Protein AF-A0A067GW33-F1 (afdb_monomer)

Solvent-accessible surface area (backbone atoms only — not comparable to full-atom values): 9256 Å² total; per-residue (Å²): 111,69,76,70,51,71,72,39,89,91,56,91,82,84,83,86,90,70,60,66,90,75,50,56,62,85,76,36,72,90,49,60,89,41,77,41,72,48,75,44,72,69,32,42,20,41,51,43,31,33,49,48,45,51,73,49,55,90,78,72,78,81,81,94,66,94,71,75,82,75,70,71,41,65,77,47,78,48,73,42,77,64,37,65,44,53,48,37,75,92,50,46,76,62,56,68,62,40,46,73,73,69,42,47,73,69,53,48,52,50,50,26,52,54,55,56,58,78,68,69,73,81,82,84,80,81,78,88,77,83,77,81,87,80,80,89,80,90,84,135

pLDDT: mean 77.81, std 19.02, range [32.75, 97.81]

Secondary structure (DSSP, 8-state):
-HHHHTT-TT---------TTS--GGG-GGGTT--EEEEEEEE-THHHHHHHHHHSGGGS--S----------EEEEEEEE--GGG--TTT-TTHHHHHHTT--HHHHHHHHHHTTTTT---------------------

Foldseek 3Di:
DVVVVVVDPPDDDDDDDDPLQPDAPLPVPVQQPDADEAEAEAQAALSVLSSCCNLVVVPQDDDDDPDDCSPRNYPYYYHDYDHQLNHAPVSHRPVVVCVVVVHDNVNVNVVSNVVVVVPPPPPPDDDPDPDDPDDDDDDD

Organism: Citrus sinensis (NCBI:txid2711)

Radius of gyration: 25.08 Å; Cα contacts (8 Å, |Δi|>4): 115; chains: 1; bounding box: 68×27×80 Å

Mean predicted aligned error: 12.22 Å

Structure (mmCIF, N/CA/C/O backbone):
data_AF-A0A067GW33-F1
#
_entry.id   AF-A0A067GW33-F1
#
loop_
_atom_site.group_PDB
_atom_site.id
_atom_site.type_symbol
_atom_site.label_atom_id
_atom_site.label_alt_id
_atom_site.label_comp_id
_atom_site.label_asym_id
_atom_site.label_entity_id
_atom_site.label_seq_id
_atom_site.pdbx_PDB_ins_code
_atom_site.Cartn_x
_atom_site.Cartn_y
_atom_site.Cartn_z
_atom_site.occupancy
_atom_site.B_iso_or_equiv
_atom_site.auth_seq_id
_atom_site.auth_comp_id
_atom_site.auth_asym_id
_atom_site.auth_atom_id
_atom_site.pdbx_PDB_model_num
ATOM 1 N N . ALA A 1 1 ? -17.438 9.300 4.108 1.00 66.31 1 ALA A N 1
ATOM 2 C CA . ALA A 1 1 ? -17.294 8.017 4.826 1.00 66.31 1 ALA A CA 1
ATOM 3 C C . ALA A 1 1 ? -17.385 8.239 6.333 1.00 66.31 1 ALA A C 1
ATOM 5 O O . ALA A 1 1 ? -18.434 7.954 6.884 1.00 66.31 1 ALA A O 1
ATOM 6 N N . ASP A 1 2 ? -16.381 8.839 6.983 1.00 75.00 2 ASP A N 1
ATOM 7 C CA . ASP A 1 2 ? -16.370 8.986 8.453 1.00 75.00 2 ASP A CA 1
ATOM 8 C C . ASP A 1 2 ? -17.595 9.720 9.045 1.00 75.00 2 ASP A C 1
ATOM 10 O O . ASP A 1 2 ? -18.173 9.229 10.007 1.00 75.00 2 ASP A O 1
ATOM 14 N N . ARG A 1 3 ? -18.066 10.823 8.435 1.00 79.75 3 ARG A N 1
ATOM 15 C CA . ARG A 1 3 ? -19.248 11.565 8.927 1.00 79.75 3 ARG A CA 1
ATOM 16 C C . AR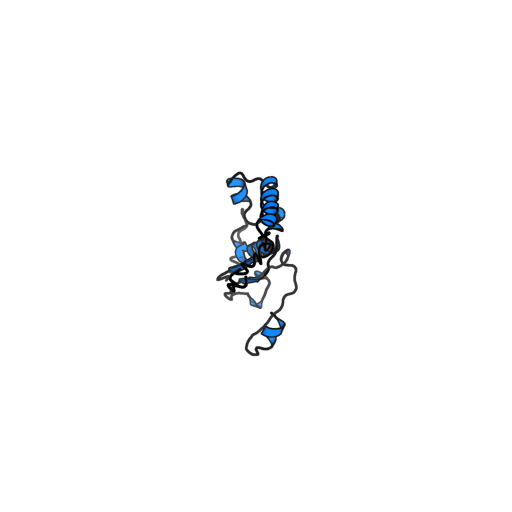G A 1 3 ? -20.499 10.682 9.059 1.00 79.75 3 ARG A C 1
ATOM 18 O O . ARG A 1 3 ? -21.202 10.774 10.055 1.00 79.75 3 ARG A O 1
ATOM 25 N N . SER A 1 4 ? -20.759 9.829 8.070 1.00 81.50 4 SER A N 1
ATOM 26 C CA . SER A 1 4 ? -21.919 8.927 8.055 1.00 81.50 4 SER A CA 1
ATOM 27 C C . SER A 1 4 ? -21.749 7.741 9.006 1.00 81.50 4 SER A C 1
ATOM 29 O O . SER A 1 4 ? -22.732 7.226 9.523 1.00 81.50 4 SER A O 1
ATOM 31 N N . LEU A 1 5 ? -20.508 7.306 9.256 1.00 82.62 5 LEU A N 1
ATOM 32 C CA . LEU A 1 5 ? -20.227 6.216 10.194 1.00 82.62 5 LEU A CA 1
ATOM 33 C C . LEU A 1 5 ? -20.445 6.651 11.647 1.00 82.62 5 LEU A C 1
ATOM 35 O O . LEU A 1 5 ? -20.971 5.871 12.430 1.00 82.62 5 LEU A O 1
ATOM 39 N N . ARG A 1 6 ? -20.134 7.910 11.984 1.00 80.94 6 ARG A N 1
ATOM 40 C CA . ARG A 1 6 ? -20.347 8.474 13.331 1.00 80.94 6 ARG A CA 1
ATOM 41 C C . ARG A 1 6 ? -21.811 8.561 13.758 1.00 80.94 6 ARG A C 1
ATOM 43 O O . ARG A 1 6 ? -22.075 8.709 14.940 1.00 80.94 6 ARG A O 1
ATOM 50 N N . GLN A 1 7 ? -22.751 8.482 12.817 1.00 83.50 7 GLN A N 1
ATOM 51 C CA . GLN A 1 7 ? -24.185 8.470 13.122 1.00 83.50 7 GLN A CA 1
ATOM 52 C C . GLN A 1 7 ? -24.678 7.096 13.600 1.00 83.50 7 GLN A C 1
ATOM 54 O O . GLN A 1 7 ? -25.815 6.982 14.045 1.00 83.50 7 GLN A O 1
ATOM 59 N N . LYS A 1 8 ? -23.854 6.046 13.500 1.00 86.44 8 LYS A N 1
ATOM 60 C CA . LYS A 1 8 ? -24.188 4.712 14.002 1.00 86.44 8 LYS A CA 1
ATOM 61 C C . LYS A 1 8 ? -23.652 4.553 15.422 1.00 86.44 8 LYS A C 1
ATOM 63 O O . LYS A 1 8 ? -22.457 4.355 15.607 1.00 86.44 8 LYS A O 1
ATOM 68 N N . GLU A 1 9 ? -24.547 4.588 16.404 1.00 80.38 9 GLU A N 1
ATOM 69 C CA . GLU A 1 9 ? -24.205 4.520 17.835 1.00 80.38 9 GLU A CA 1
ATOM 70 C C . GLU A 1 9 ? -23.498 3.216 18.247 1.00 80.38 9 GLU A C 1
ATOM 72 O O . GLU A 1 9 ? -22.772 3.189 19.233 1.00 80.38 9 GLU A O 1
ATOM 77 N N . SER A 1 10 ? -23.654 2.137 17.473 1.00 89.00 10 SER A N 1
ATOM 78 C CA . SER A 1 10 ? -23.041 0.833 17.752 1.00 89.00 10 SER A CA 1
ATOM 79 C C . SER A 1 10 ? -21.592 0.688 17.261 1.00 89.00 10 SER A C 1
ATOM 81 O O . SER A 1 10 ? -21.047 -0.414 17.328 1.00 89.00 10 SER A O 1
ATOM 83 N N . LEU A 1 11 ? -20.985 1.733 16.685 1.00 88.44 11 LEU A N 1
ATOM 84 C CA . LEU A 1 11 ? -19.630 1.680 16.125 1.00 88.44 11 LEU A CA 1
ATOM 85 C C . LEU A 1 11 ? -18.658 2.547 16.928 1.00 88.44 11 LEU A C 1
ATOM 87 O O . LEU A 1 11 ? -18.798 3.767 16.990 1.00 88.44 11 LEU A O 1
ATOM 91 N N . THR A 1 12 ? -17.602 1.926 17.449 1.00 87.94 12 THR A N 1
ATOM 92 C CA . THR A 1 12 ? -16.439 2.647 17.977 1.00 87.94 12 THR A CA 1
ATOM 93 C C . THR A 1 12 ? -15.569 3.112 16.813 1.00 87.94 12 THR A C 1
ATOM 95 O O . THR A 1 12 ? -15.130 2.299 16.001 1.00 87.94 12 THR A O 1
ATOM 98 N N . ILE A 1 13 ? -15.323 4.421 16.712 1.00 90.12 13 ILE A N 1
ATOM 99 C CA . ILE A 1 13 ? -14.516 5.013 15.637 1.00 90.12 13 ILE A CA 1
ATOM 100 C C . ILE A 1 13 ? -13.334 5.757 16.240 1.00 90.12 13 ILE A C 1
ATOM 102 O O . ILE A 1 13 ? -13.485 6.848 16.792 1.00 90.12 13 ILE A O 1
ATOM 106 N N . GLU A 1 14 ? -12.148 5.202 16.035 1.00 90.88 14 GLU A N 1
ATOM 107 C CA . GLU A 1 14 ? -10.879 5.871 16.278 1.00 90.88 14 GLU A CA 1
ATOM 108 C C . GLU A 1 14 ? -10.344 6.434 14.957 1.00 90.88 14 GLU A C 1
ATOM 110 O O . GLU A 1 14 ? -10.354 5.761 13.925 1.00 90.88 14 GLU A O 1
ATOM 115 N N . ARG A 1 15 ? -9.907 7.697 14.962 1.00 91.25 15 ARG A N 1
ATOM 116 C CA . ARG A 1 15 ? -9.271 8.321 13.798 1.00 91.25 15 ARG A CA 1
ATOM 117 C C . ARG A 1 15 ? -7.831 8.654 14.141 1.00 91.25 15 ARG A C 1
ATOM 119 O O . ARG A 1 15 ? -7.591 9.551 14.943 1.00 91.25 15 ARG A O 1
ATOM 126 N N . LEU A 1 16 ? -6.910 8.037 13.414 1.00 92.31 16 LEU A N 1
ATOM 127 C CA . LEU A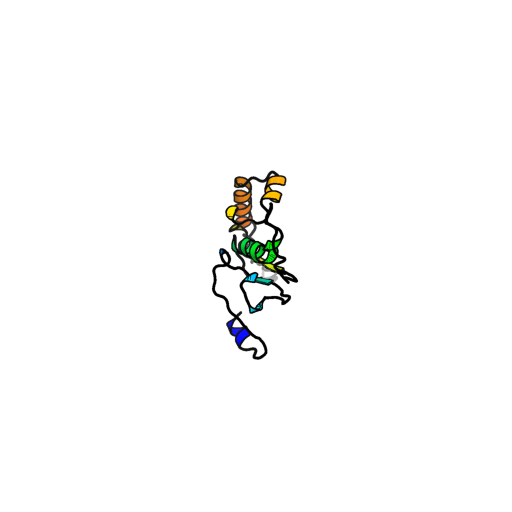 1 16 ? -5.508 8.428 13.384 1.00 92.31 16 LEU A CA 1
ATOM 128 C C . LEU A 1 16 ? -5.278 9.392 12.215 1.00 92.31 16 LEU A C 1
ATOM 130 O O . LEU A 1 16 ? -5.775 9.171 11.108 1.00 92.31 16 LEU A O 1
ATOM 134 N N . ARG A 1 17 ? -4.560 10.489 12.466 1.00 94.94 17 ARG A N 1
ATOM 135 C CA . ARG A 1 17 ? -4.107 11.424 11.431 1.00 94.94 17 ARG A CA 1
ATOM 136 C C . ARG A 1 17 ? -2.586 11.419 11.431 1.00 94.94 17 ARG A C 1
ATOM 138 O O . ARG A 1 17 ? -1.971 12.088 12.250 1.00 94.94 17 ARG A O 1
ATOM 145 N N . ILE A 1 18 ? -2.025 10.649 10.517 1.00 93.62 18 ILE A N 1
ATOM 146 C CA . ILE A 1 18 ? -0.593 10.412 10.365 1.00 93.62 18 ILE A CA 1
ATOM 147 C C . ILE A 1 18 ? -0.297 10.259 8.873 1.00 93.62 18 ILE A C 1
ATOM 149 O O . ILE A 1 18 ? -1.209 9.925 8.105 1.00 93.62 18 ILE A O 1
ATOM 153 N N . ASP A 1 19 ? 0.935 10.539 8.459 1.00 92.88 19 ASP A N 1
ATOM 154 C CA . ASP A 1 19 ? 1.377 10.132 7.130 1.00 92.88 19 ASP A CA 1
ATOM 155 C C . ASP A 1 19 ? 1.426 8.598 7.062 1.00 92.88 19 ASP A C 1
ATOM 157 O O . ASP A 1 19 ? 1.795 7.926 8.024 1.00 92.88 19 ASP A O 1
ATOM 161 N N . ILE A 1 20 ? 1.022 8.021 5.934 1.00 90.25 20 ILE A N 1
ATOM 162 C CA . ILE A 1 20 ? 1.050 6.568 5.765 1.00 90.25 20 ILE A CA 1
ATOM 163 C C . ILE A 1 20 ? 2.486 6.032 5.706 1.00 90.25 20 ILE A C 1
ATOM 165 O O . ILE A 1 20 ? 2.697 4.849 5.963 1.00 90.25 20 ILE A O 1
ATOM 169 N N . GLU A 1 21 ? 3.472 6.876 5.388 1.00 89.69 21 GLU A N 1
ATOM 170 C CA . GLU A 1 21 ? 4.883 6.482 5.444 1.00 89.69 21 GLU A CA 1
ATOM 171 C C . GLU A 1 21 ? 5.420 6.266 6.857 1.00 89.69 21 GLU A C 1
ATOM 173 O O . GLU A 1 21 ? 6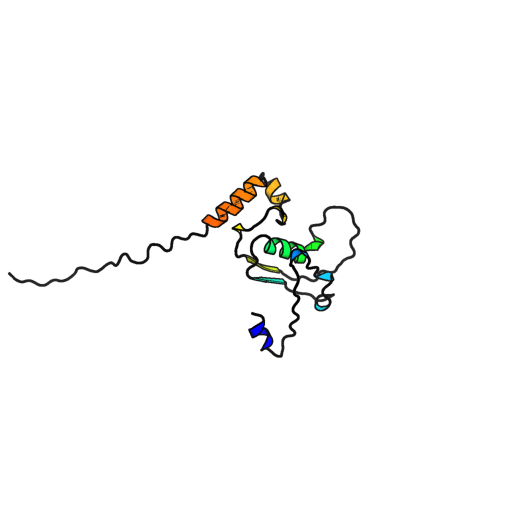.319 5.441 7.024 1.00 89.69 21 GLU A O 1
ATOM 178 N N . ASP A 1 22 ? 4.802 6.906 7.849 1.00 91.06 22 ASP A N 1
ATOM 179 C CA . ASP A 1 22 ? 5.177 6.821 9.263 1.00 91.06 22 ASP A CA 1
ATOM 180 C C . ASP A 1 22 ? 4.246 5.902 10.077 1.00 91.06 22 ASP A C 1
ATOM 182 O O . ASP A 1 22 ? 4.424 5.731 11.284 1.00 91.06 22 ASP A O 1
ATOM 186 N N . LEU A 1 23 ? 3.215 5.325 9.449 1.00 90.19 23 LEU A N 1
ATOM 187 C CA . LEU A 1 23 ? 2.226 4.501 10.139 1.00 90.19 23 LEU A CA 1
ATOM 188 C C . LEU A 1 23 ? 2.800 3.133 10.536 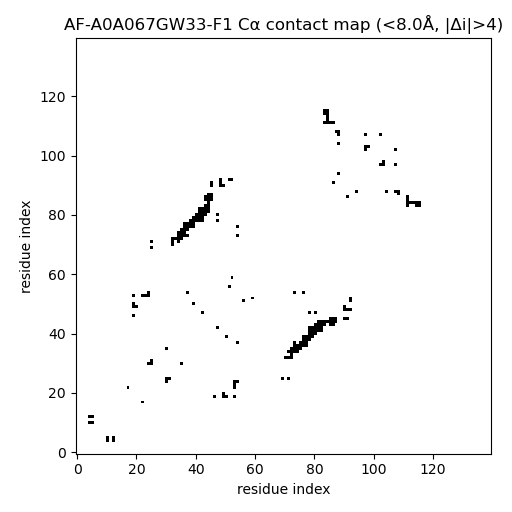1.00 90.19 23 LEU A C 1
ATOM 190 O O . LEU A 1 23 ? 3.007 2.259 9.694 1.00 90.19 23 LEU A O 1
ATOM 194 N N . ASP A 1 24 ? 2.929 2.922 11.844 1.00 88.12 24 ASP A N 1
ATOM 195 C CA . ASP A 1 24 ? 3.229 1.632 12.465 1.00 88.12 24 ASP A CA 1
ATOM 196 C C . ASP A 1 24 ? 1.985 1.074 13.178 1.00 88.12 24 ASP A C 1
ATOM 198 O O . ASP A 1 24 ? 1.540 1.600 14.201 1.00 88.12 24 ASP A O 1
ATOM 202 N N . LEU A 1 25 ? 1.415 -0.011 12.642 1.00 88.00 25 LEU A N 1
ATOM 203 C CA . LEU A 1 25 ? 0.217 -0.649 13.204 1.00 88.00 25 LEU A CA 1
ATOM 204 C C . LEU A 1 25 ? 0.481 -1.329 14.552 1.00 88.00 25 LEU A C 1
ATOM 206 O O . LEU A 1 25 ? -0.456 -1.493 15.332 1.00 88.00 25 LEU A O 1
ATOM 210 N N . SER A 1 26 ? 1.731 -1.683 14.864 1.00 84.31 26 SER A N 1
ATOM 211 C CA . SER A 1 26 ? 2.090 -2.275 16.159 1.00 84.31 26 SER A CA 1
ATOM 212 C C . SER A 1 26 ? 2.012 -1.255 17.307 1.00 84.31 26 SER A C 1
ATOM 214 O O . SER A 1 26 ? 1.725 -1.603 18.462 1.00 84.31 26 SER A O 1
ATOM 216 N N . ALA A 1 27 ? 2.189 0.028 16.979 1.00 88.00 27 ALA A N 1
ATOM 217 C CA . ALA A 1 27 ? 2.060 1.140 17.910 1.00 88.00 27 ALA A CA 1
ATOM 218 C C . ALA A 1 27 ? 0.593 1.527 18.184 1.00 88.00 27 ALA A C 1
ATOM 220 O O . ALA A 1 27 ? 0.326 2.226 19.162 1.00 88.00 27 ALA A O 1
ATOM 221 N N . VAL A 1 28 ? -0.364 1.049 17.377 1.00 90.00 28 VAL A N 1
ATOM 222 C CA . VAL A 1 28 ? -1.794 1.351 17.535 1.00 90.00 28 VAL A CA 1
ATOM 223 C C . VAL A 1 28 ? -2.409 0.458 18.612 1.00 90.00 28 VAL A C 1
ATOM 225 O O . VAL A 1 28 ? -2.642 -0.733 18.407 1.00 90.00 28 VAL A O 1
ATOM 228 N N . GLU A 1 29 ? -2.703 1.038 19.777 1.00 89.62 29 GLU A N 1
ATOM 229 C CA . GLU A 1 29 ? -3.171 0.295 20.956 1.00 89.62 29 GLU A CA 1
ATOM 230 C C . GLU A 1 29 ? -4.455 -0.502 20.706 1.00 89.62 29 GLU A C 1
ATOM 232 O O . GLU A 1 29 ? -4.558 -1.643 21.155 1.00 89.62 29 GLU A O 1
ATOM 237 N N . SER A 1 30 ? -5.397 0.053 19.941 1.00 89.81 30 SER A N 1
ATOM 238 C CA . SER A 1 30 ? -6.670 -0.603 19.616 1.00 89.81 30 SER A CA 1
ATOM 239 C C . SER A 1 30 ? -6.535 -1.823 18.700 1.00 89.81 30 SER A C 1
ATOM 241 O O . SER A 1 30 ? -7.466 -2.625 18.622 1.00 89.81 30 SER A O 1
ATOM 243 N N . LEU A 1 31 ? -5.386 -1.998 18.035 1.00 88.44 31 LEU A N 1
ATOM 244 C CA . LEU A 1 31 ? -5.091 -3.148 17.174 1.00 88.44 31 LEU A CA 1
ATOM 245 C C . LEU A 1 31 ? -4.238 -4.219 17.869 1.00 88.44 31 LEU A C 1
ATOM 247 O O . LEU A 1 31 ? -4.071 -5.319 17.333 1.00 88.44 31 LEU A O 1
ATOM 251 N N . ARG A 1 32 ? -3.707 -3.948 19.069 1.00 85.38 32 ARG A N 1
ATOM 252 C CA . ARG A 1 32 ? -2.847 -4.902 19.782 1.00 85.38 32 ARG A CA 1
ATOM 253 C C . ARG A 1 32 ? -3.625 -6.156 20.158 1.00 85.38 32 ARG A C 1
ATOM 255 O O . ARG A 1 32 ? -4.601 -6.098 20.898 1.00 85.38 32 ARG A O 1
ATOM 262 N N . ASN A 1 33 ? -3.130 -7.310 19.718 1.00 83.38 33 ASN A N 1
ATOM 263 C CA . ASN A 1 33 ? -3.713 -8.620 20.016 1.00 83.38 33 ASN A CA 1
ATOM 264 C C . ASN A 1 33 ? -5.137 -8.853 19.490 1.00 83.38 33 ASN A C 1
ATOM 266 O O . ASN A 1 33 ? -5.821 -9.763 19.960 1.00 83.38 33 ASN A O 1
ATOM 270 N N . VAL A 1 34 ? -5.579 -8.072 18.500 1.00 87.88 34 VAL A N 1
ATOM 271 C CA . VAL A 1 34 ? -6.923 -8.185 17.924 1.00 87.88 34 VAL A CA 1
ATOM 272 C C . VAL A 1 34 ? -6.830 -8.444 16.423 1.00 87.88 34 VAL A C 1
ATOM 274 O O . VAL A 1 34 ? -6.164 -7.687 15.720 1.00 87.88 34 VAL A O 1
ATOM 277 N N . PRO A 1 35 ? -7.513 -9.476 15.891 1.00 90.44 35 PRO A N 1
ATOM 278 C CA . PRO A 1 35 ? -7.568 -9.688 14.458 1.00 90.44 35 PRO A CA 1
ATOM 279 C C . PRO A 1 35 ? -8.354 -8.609 13.729 1.00 90.44 35 PRO A C 1
ATOM 281 O O . PRO A 1 35 ? -9.464 -8.265 14.128 1.00 90.44 35 PRO A O 1
ATOM 284 N N . TYR A 1 36 ? -7.798 -8.124 12.620 1.00 90.81 36 TYR A N 1
ATOM 285 C CA . TYR A 1 36 ? -8.380 -7.024 11.858 1.00 90.81 36 TYR A CA 1
ATOM 286 C C . TYR A 1 36 ? -8.358 -7.266 10.345 1.00 90.81 36 TYR A C 1
ATOM 288 O O . TYR A 1 36 ? -7.593 -8.075 9.819 1.00 90.81 36 TYR A O 1
ATOM 296 N N . LEU A 1 37 ? -9.228 -6.540 9.641 1.00 92.94 37 LEU A N 1
ATOM 297 C CA . LEU A 1 37 ? -9.241 -6.435 8.185 1.00 92.94 37 LEU A CA 1
ATOM 298 C C . LEU A 1 37 ? -8.804 -5.026 7.799 1.00 92.94 37 LEU A C 1
ATOM 300 O O . LEU A 1 37 ? -9.374 -4.046 8.279 1.00 92.94 37 LEU A O 1
ATOM 304 N N . ALA A 1 38 ? -7.818 -4.927 6.916 1.00 93.38 38 ALA A N 1
ATOM 305 C CA . ALA A 1 38 ? -7.369 -3.652 6.381 1.00 93.38 38 ALA A CA 1
ATOM 306 C C . ALA A 1 38 ? -8.124 -3.336 5.083 1.00 93.38 38 ALA A C 1
ATOM 308 O O . ALA A 1 38 ? -8.165 -4.146 4.153 1.00 93.38 38 ALA A O 1
ATOM 309 N N . ILE A 1 39 ? -8.732 -2.151 5.013 1.00 93.62 39 ILE A N 1
ATOM 310 C CA . ILE A 1 39 ? -9.474 -1.694 3.834 1.00 93.62 39 ILE A CA 1
ATOM 311 C C . ILE A 1 39 ? -8.946 -0.323 3.421 1.00 93.62 39 ILE A C 1
ATOM 313 O O . ILE A 1 39 ? -9.120 0.665 4.133 1.00 93.62 39 ILE A O 1
ATOM 317 N N . GLY A 1 40 ? -8.327 -0.261 2.245 1.00 91.81 40 GLY A N 1
ATOM 318 C CA . GLY A 1 40 ? -7.871 0.971 1.614 1.00 91.81 40 GLY A CA 1
ATOM 319 C C . GLY A 1 40 ? -8.791 1.344 0.459 1.00 91.81 40 GLY A C 1
ATOM 320 O O . GLY A 1 40 ? -9.045 0.531 -0.428 1.00 91.81 40 GLY A O 1
ATOM 321 N N . LYS A 1 41 ? -9.277 2.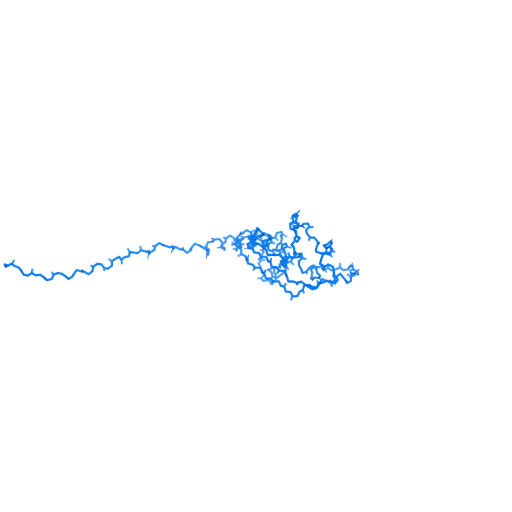585 0.429 1.00 88.25 41 LYS A N 1
ATOM 322 C CA . LYS A 1 41 ? -10.002 3.108 -0.734 1.00 88.25 41 LYS A CA 1
ATOM 323 C C . LYS A 1 41 ? -9.277 4.305 -1.320 1.00 88.25 41 LYS A C 1
ATOM 325 O O . LYS A 1 41 ? -8.836 5.174 -0.573 1.00 88.25 41 LYS A O 1
ATOM 330 N N . HIS A 1 42 ? -9.227 4.356 -2.646 1.00 87.19 42 HIS A N 1
ATOM 331 C CA . HIS A 1 42 ? -8.557 5.414 -3.397 1.00 87.19 42 HIS A CA 1
ATOM 332 C C . HIS A 1 42 ? -7.097 5.603 -2.962 1.00 87.19 42 HIS A C 1
ATOM 334 O O . HIS A 1 42 ? -6.635 6.731 -2.794 1.00 87.19 42 HIS A O 1
ATOM 340 N N . LEU A 1 43 ? -6.365 4.501 -2.773 1.00 89.75 43 LEU A N 1
ATOM 341 C CA . LEU A 1 43 ? -4.920 4.596 -2.599 1.00 89.75 43 LEU A CA 1
ATOM 342 C C . LEU A 1 43 ? -4.277 4.823 -3.966 1.00 89.75 43 LEU A C 1
ATOM 344 O O . LEU A 1 43 ? -4.439 4.034 -4.903 1.00 89.75 43 LEU A O 1
ATOM 348 N N . CYS A 1 44 ? -3.611 5.965 -4.090 1.00 88.94 44 CYS A N 1
ATOM 349 C CA . CYS A 1 44 ? -3.059 6.453 -5.342 1.00 88.94 44 CYS A CA 1
ATOM 350 C C . CYS A 1 44 ? -1.525 6.404 -5.278 1.00 88.94 44 CYS A C 1
ATOM 352 O O . CYS A 1 44 ? -0.922 6.755 -4.260 1.00 88.94 44 CYS A O 1
ATOM 354 N N . GLY A 1 45 ? -0.898 5.968 -6.374 1.00 89.50 45 GLY A N 1
ATOM 355 C CA . GLY A 1 45 ? 0.553 5.887 -6.506 1.00 89.50 45 GLY A CA 1
ATOM 356 C C . GLY A 1 45 ? 1.249 5.189 -5.328 1.00 89.50 45 GLY A C 1
ATOM 357 O O . GLY A 1 45 ? 0.895 4.052 -5.012 1.00 89.50 45 GLY A O 1
ATOM 358 N N . PRO A 1 46 ? 2.220 5.845 -4.662 1.00 91.75 46 PRO A N 1
ATOM 359 C CA . PRO A 1 46 ? 3.016 5.223 -3.606 1.00 91.75 46 PRO A CA 1
ATOM 360 C C . PRO A 1 46 ? 2.207 4.843 -2.361 1.00 91.75 46 PRO A C 1
ATOM 362 O O . PRO A 1 46 ? 2.650 3.980 -1.607 1.00 91.75 46 PRO A O 1
ATOM 365 N N . ALA A 1 47 ? 1.025 5.434 -2.140 1.00 92.81 47 ALA A N 1
ATOM 366 C CA . ALA A 1 47 ? 0.198 5.132 -0.971 1.00 92.81 47 ALA A CA 1
ATOM 367 C C . ALA A 1 47 ? -0.247 3.662 -0.934 1.00 92.81 47 ALA A C 1
ATOM 369 O O . ALA A 1 47 ? -0.364 3.083 0.142 1.00 92.81 47 ALA A O 1
ATOM 370 N N . THR A 1 48 ? -0.456 3.039 -2.098 1.00 92.19 48 THR A N 1
ATOM 371 C CA . THR A 1 48 ? -0.788 1.610 -2.194 1.00 92.19 48 THR A CA 1
ATOM 372 C C . THR A 1 48 ? 0.359 0.746 -1.682 1.00 92.19 48 THR A C 1
ATOM 374 O O . THR A 1 48 ? 0.148 -0.133 -0.851 1.00 92.19 48 THR A O 1
ATOM 377 N N . ASP A 1 49 ? 1.583 1.017 -2.134 1.00 92.94 49 ASP A N 1
ATOM 378 C CA . ASP A 1 49 ? 2.770 0.278 -1.703 1.00 92.94 49 ASP A CA 1
ATOM 379 C C . ASP A 1 49 ? 3.117 0.528 -0.232 1.00 92.94 49 ASP A C 1
ATOM 381 O O . ASP A 1 49 ? 3.544 -0.386 0.473 1.00 92.94 49 ASP A O 1
ATOM 385 N N . LEU A 1 50 ? 2.924 1.760 0.246 1.00 92.56 50 LEU A N 1
ATOM 386 C CA . LEU A 1 50 ? 3.072 2.121 1.656 1.00 92.56 50 LEU A CA 1
ATOM 387 C C . LEU A 1 50 ? 2.065 1.352 2.523 1.00 92.56 50 LEU A C 1
ATOM 389 O O . LEU A 1 50 ? 2.462 0.751 3.517 1.00 92.56 50 LEU A O 1
ATOM 393 N N . ALA A 1 51 ? 0.799 1.269 2.101 1.00 92.56 51 ALA A N 1
ATOM 394 C CA . ALA A 1 51 ? -0.220 0.476 2.787 1.00 92.56 51 ALA A CA 1
ATOM 395 C C . ALA A 1 51 ? 0.113 -1.021 2.804 1.00 92.56 51 ALA A C 1
ATOM 397 O O . ALA A 1 51 ? -0.037 -1.664 3.842 1.00 92.56 51 ALA A O 1
ATOM 398 N N . LEU A 1 52 ? 0.595 -1.571 1.683 1.00 91.31 52 LEU A N 1
ATOM 399 C CA . LEU A 1 52 ? 1.036 -2.966 1.604 1.00 91.31 52 LEU A CA 1
ATOM 400 C C . LEU A 1 52 ? 2.177 -3.241 2.585 1.00 91.31 52 LEU A C 1
ATOM 402 O O . LEU A 1 52 ? 2.092 -4.201 3.344 1.00 91.31 52 LEU A O 1
ATOM 406 N N . ARG A 1 53 ? 3.209 -2.388 2.623 1.00 88.62 53 ARG A N 1
ATOM 407 C CA . ARG A 1 53 ? 4.320 -2.538 3.580 1.00 88.62 53 ARG A CA 1
ATOM 408 C C . ARG A 1 53 ? 3.856 -2.432 5.021 1.00 88.62 53 ARG A C 1
ATOM 410 O O . ARG A 1 53 ? 4.228 -3.276 5.821 1.00 88.62 53 ARG A O 1
ATOM 417 N N . CYS A 1 54 ? 3.035 -1.434 5.324 1.00 88.50 54 CYS A N 1
ATOM 418 C CA . CYS A 1 54 ? 2.474 -1.215 6.651 1.00 88.50 54 CYS A CA 1
ATOM 419 C C . CYS A 1 54 ? 1.677 -2.442 7.139 1.00 88.50 54 CYS A C 1
ATOM 421 O O . CYS A 1 54 ? 1.841 -2.887 8.269 1.00 88.50 54 CYS A O 1
ATOM 423 N N . CYS A 1 55 ? 0.865 -3.043 6.264 1.00 89.25 55 CYS A N 1
ATOM 424 C CA . CYS A 1 55 ? 0.021 -4.190 6.606 1.00 89.25 55 CYS A CA 1
ATOM 425 C C . CYS A 1 55 ? 0.756 -5.543 6.600 1.00 89.25 55 CYS A C 1
ATOM 427 O O . CYS A 1 55 ? 0.315 -6.468 7.275 1.00 89.25 55 CYS A O 1
ATOM 429 N N . LEU A 1 56 ? 1.826 -5.692 5.808 1.00 85.00 56 LEU A N 1
ATOM 430 C CA . LEU A 1 56 ? 2.496 -6.975 5.525 1.00 85.00 56 LEU A CA 1
ATOM 431 C C . LEU A 1 56 ? 3.972 -6.994 5.977 1.00 85.00 56 LEU A C 1
ATOM 433 O O . LEU A 1 56 ? 4.770 -7.783 5.468 1.00 85.00 56 LEU A O 1
ATOM 437 N N . MET A 1 57 ? 4.342 -6.111 6.910 1.00 69.25 57 MET A N 1
ATOM 438 C CA . MET A 1 57 ? 5.724 -5.764 7.281 1.00 69.25 57 MET A CA 1
ATOM 439 C C . MET A 1 57 ? 6.614 -6.958 7.674 1.00 69.25 57 MET A C 1
ATOM 441 O O . MET A 1 57 ? 7.825 -6.893 7.489 1.00 69.25 57 MET A O 1
ATOM 445 N N . GLU A 1 58 ? 6.033 -8.075 8.120 1.00 57.78 58 GLU A N 1
ATOM 446 C CA . GLU A 1 58 ? 6.763 -9.298 8.493 1.00 57.78 58 GLU A CA 1
ATOM 447 C C . GLU A 1 58 ? 7.470 -10.010 7.318 1.00 57.78 58 GLU A C 1
ATOM 449 O O . GLU A 1 58 ? 8.309 -10.873 7.557 1.00 57.78 58 GLU A O 1
ATOM 454 N N . GLN A 1 59 ? 7.178 -9.676 6.051 1.00 52.00 59 GLN A N 1
ATOM 455 C CA . GLN A 1 59 ? 7.671 -10.444 4.890 1.00 52.00 59 GLN A CA 1
ATOM 456 C C . GLN A 1 59 ? 8.800 -9.781 4.078 1.00 52.00 59 GLN A C 1
ATOM 458 O O . GLN A 1 59 ? 9.330 -10.408 3.161 1.00 52.00 59 GLN A O 1
ATOM 463 N N . TYR A 1 60 ? 9.174 -8.531 4.375 1.00 50.78 60 TYR A N 1
ATOM 464 C CA . TYR A 1 60 ? 10.082 -7.740 3.523 1.00 50.78 60 TYR A CA 1
ATOM 465 C C . TYR A 1 60 ? 11.460 -7.430 4.125 1.00 50.78 60 TYR A C 1
ATOM 467 O O . TYR A 1 60 ? 12.336 -6.946 3.403 1.00 50.78 60 TYR A O 1
ATOM 475 N N . THR A 1 61 ? 11.698 -7.722 5.403 1.00 49.06 61 THR A N 1
ATOM 476 C CA . THR A 1 61 ? 13.035 -7.651 6.006 1.00 49.06 61 THR A CA 1
ATOM 477 C C . THR A 1 61 ? 13.839 -8.888 5.622 1.00 49.06 61 THR A C 1
ATOM 479 O O . THR A 1 61 ? 13.828 -9.918 6.290 1.00 49.06 61 THR A O 1
ATOM 482 N N . GLN A 1 62 ? 14.548 -8.783 4.501 1.00 50.06 62 GLN A N 1
ATOM 483 C CA . GLN A 1 62 ? 15.643 -9.688 4.195 1.00 50.06 62 GLN A CA 1
ATOM 484 C C . GLN A 1 62 ? 16.840 -9.308 5.090 1.00 50.06 62 GLN A C 1
ATOM 486 O O . GLN A 1 62 ? 17.283 -8.163 5.066 1.00 50.06 62 GLN A O 1
ATOM 491 N N . ASP A 1 63 ? 17.318 -10.296 5.851 1.00 44.97 63 ASP A N 1
ATOM 492 C CA . ASP A 1 63 ? 18.582 -10.373 6.601 1.00 44.97 63 ASP A CA 1
ATOM 493 C C . ASP A 1 63 ? 18.628 -9.869 8.071 1.00 44.97 63 ASP A C 1
ATOM 495 O O . ASP A 1 63 ? 18.741 -8.686 8.375 1.00 44.97 63 ASP A O 1
ATOM 499 N N . ASN A 1 64 ? 18.686 -10.857 8.981 1.00 45.75 64 ASN A N 1
ATOM 500 C CA . ASN A 1 64 ? 19.443 -10.882 10.247 1.00 45.75 64 ASN A CA 1
ATOM 501 C C . ASN A 1 64 ? 19.120 -9.878 11.368 1.00 45.75 64 ASN A C 1
ATOM 503 O O . ASN A 1 64 ? 20.028 -9.257 11.918 1.00 45.75 64 ASN A O 1
ATOM 507 N N . VAL A 1 65 ? 17.875 -9.837 11.840 1.00 44.69 65 VAL A N 1
ATOM 508 C CA . VAL A 1 65 ? 17.613 -9.499 13.250 1.00 44.69 65 VAL A CA 1
ATOM 509 C C . VAL A 1 65 ? 16.528 -10.435 13.760 1.00 44.69 65 VAL A C 1
ATOM 511 O O . VAL A 1 65 ? 15.447 -10.469 13.177 1.00 44.69 65 VAL A O 1
ATOM 514 N N . GLU A 1 66 ? 16.819 -11.192 14.821 1.00 46.66 66 GLU A N 1
ATOM 515 C CA . GLU A 1 66 ? 15.837 -11.947 15.606 1.00 46.66 66 GLU A CA 1
ATOM 516 C C . GLU A 1 66 ? 14.653 -11.030 15.939 1.00 46.66 66 GLU A C 1
ATOM 518 O O . GLU A 1 66 ? 14.727 -10.201 16.844 1.00 46.66 66 GLU A O 1
ATOM 523 N N . HIS A 1 67 ? 13.579 -11.107 15.155 1.00 44.03 67 HIS A N 1
ATOM 524 C CA . HIS A 1 67 ? 12.410 -10.272 15.374 1.00 44.03 67 HIS A CA 1
ATOM 525 C C . HIS A 1 67 ? 11.432 -11.027 16.258 1.00 44.03 67 HIS A C 1
ATOM 527 O O . HIS A 1 67 ? 10.886 -12.072 15.899 1.00 44.03 67 HIS A O 1
ATOM 533 N N . CYS A 1 68 ? 11.249 -10.456 17.445 1.00 41.38 68 CYS A N 1
ATOM 534 C CA . CYS A 1 68 ? 10.082 -10.613 18.289 1.00 41.38 68 CYS A CA 1
ATOM 535 C C . CYS A 1 68 ? 8.831 -10.762 17.418 1.00 41.38 68 CYS A C 1
ATOM 537 O O . CYS A 1 68 ? 8.569 -9.930 16.555 1.00 41.38 68 CYS A O 1
ATOM 539 N N . SER A 1 69 ? 8.084 -11.842 17.648 1.00 48.59 69 SER A N 1
ATOM 540 C CA . SER A 1 69 ? 6.800 -12.137 17.019 1.00 48.59 69 SER A CA 1
ATOM 541 C C . SER A 1 69 ? 5.809 -11.005 17.303 1.00 48.59 69 SER A C 1
ATOM 543 O O . SER A 1 69 ? 5.009 -11.078 18.237 1.00 48.59 69 SER A O 1
ATOM 545 N N . SER A 1 70 ? 5.894 -9.917 16.541 1.00 54.25 70 SER A N 1
ATOM 546 C CA . SER A 1 70 ? 4.980 -8.784 16.584 1.00 54.25 70 SER A CA 1
ATOM 547 C C . SER A 1 70 ? 3.699 -9.212 15.897 1.00 54.25 70 SER A C 1
ATOM 549 O O . SER A 1 70 ? 3.439 -8.815 14.776 1.00 54.25 70 SER A O 1
ATOM 551 N N . ASN A 1 71 ? 2.970 -10.085 16.584 1.00 55.97 71 ASN A N 1
ATOM 552 C CA . ASN A 1 71 ? 1.760 -10.789 16.195 1.00 55.97 71 ASN A CA 1
ATOM 553 C C . ASN A 1 71 ? 0.799 -9.851 15.429 1.00 55.97 71 ASN A C 1
ATOM 555 O O . ASN A 1 71 ? -0.093 -9.230 16.010 1.00 55.97 71 ASN A O 1
ATOM 559 N N . ASN A 1 72 ? 1.026 -9.686 14.125 1.00 60.91 72 ASN A N 1
ATOM 560 C CA . ASN A 1 72 ? 0.233 -8.825 13.265 1.00 60.91 72 ASN A CA 1
ATOM 561 C C . ASN A 1 72 ? -0.983 -9.642 12.855 1.00 60.91 72 ASN A C 1
ATOM 563 O O . ASN A 1 72 ? -0.951 -10.432 11.916 1.00 60.91 72 ASN A O 1
ATOM 567 N N . TYR A 1 73 ? -2.083 -9.478 13.588 1.00 77.88 73 TYR A N 1
ATOM 568 C CA . TYR A 1 73 ? -3.308 -10.247 13.373 1.00 77.88 73 TYR A CA 1
ATOM 569 C C . TYR A 1 73 ? -4.117 -9.766 12.152 1.00 77.88 73 TYR A C 1
ATOM 571 O O . TYR A 1 73 ? -5.352 -9.772 12.166 1.00 77.88 73 TYR A O 1
ATOM 579 N N . ILE A 1 74 ? -3.460 -9.356 11.069 1.00 87.56 74 ILE A N 1
ATOM 580 C CA . ILE A 1 74 ? -4.172 -9.063 9.831 1.00 87.56 74 ILE A CA 1
ATOM 581 C C . ILE A 1 74 ? -4.789 -10.357 9.284 1.00 87.56 74 ILE A C 1
ATOM 583 O O . ILE A 1 74 ? -4.121 -11.367 9.071 1.00 87.56 74 ILE A O 1
ATOM 587 N N . ARG A 1 75 ? -6.106 -10.349 9.081 1.00 91.38 75 ARG A N 1
ATOM 588 C CA . ARG A 1 75 ? -6.856 -11.471 8.492 1.00 91.38 75 ARG A CA 1
ATOM 589 C C . ARG A 1 75 ? -7.052 -11.323 6.993 1.00 91.38 75 ARG A C 1
ATOM 591 O O . ARG A 1 75 ? -7.342 -12.303 6.317 1.00 91.38 75 ARG A O 1
ATOM 598 N N . GLY A 1 76 ? -6.915 -10.106 6.483 1.00 91.25 76 GLY A N 1
ATOM 599 C CA . GLY A 1 76 ? -7.130 -9.801 5.081 1.00 91.25 76 GLY A CA 1
ATOM 600 C C . GLY A 1 76 ? -6.909 -8.329 4.774 1.00 91.25 76 GLY A C 1
ATOM 601 O O . GLY A 1 76 ? -6.987 -7.468 5.655 1.00 91.25 76 GLY A O 1
ATOM 602 N N . LEU A 1 77 ? -6.648 -8.068 3.498 1.00 92.50 77 LEU A N 1
ATOM 603 C CA . LEU A 1 77 ? -6.395 -6.749 2.943 1.00 92.50 77 LEU A CA 1
ATOM 604 C C . LEU A 1 77 ? -7.212 -6.581 1.661 1.00 92.50 77 LEU A C 1
ATOM 606 O O . LEU A 1 77 ? -7.160 -7.430 0.774 1.00 92.50 77 LEU A O 1
ATOM 610 N N . SER A 1 78 ? -7.940 -5.472 1.555 1.00 94.00 78 SER A N 1
ATOM 611 C CA . SER A 1 78 ? -8.646 -5.070 0.337 1.00 94.00 78 SER A CA 1
ATOM 612 C C . SER A 1 78 ? -8.280 -3.634 -0.011 1.00 94.00 78 SER A C 1
ATOM 614 O O . SER A 1 78 ? -8.555 -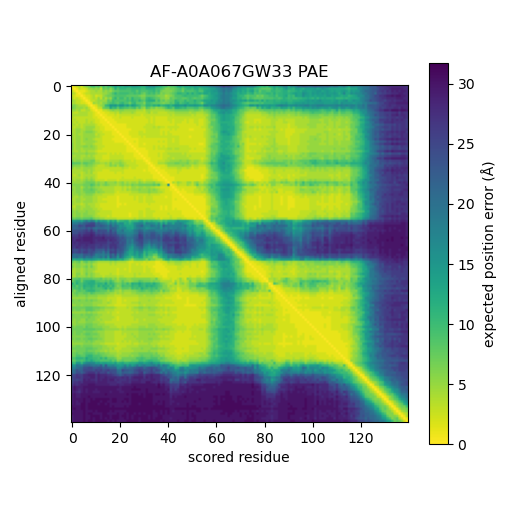2.721 0.768 1.00 94.00 78 SER A O 1
ATOM 616 N N . ILE A 1 79 ? -7.689 -3.416 -1.187 1.00 92.06 79 ILE A N 1
ATOM 617 C CA . ILE A 1 79 ? -7.313 -2.083 -1.670 1.00 92.06 79 ILE A CA 1
ATOM 618 C C . ILE A 1 79 ? -8.003 -1.805 -3.003 1.00 92.06 79 ILE A C 1
ATOM 620 O O . ILE A 1 79 ? -7.838 -2.554 -3.961 1.00 92.06 79 ILE A O 1
ATOM 624 N N . ALA A 1 80 ? -8.724 -0.687 -3.075 1.00 90.56 80 ALA A N 1
ATOM 625 C CA . ALA A 1 80 ? -9.164 -0.105 -4.338 1.00 90.56 80 ALA A CA 1
ATOM 626 C C . ALA A 1 80 ? -8.120 0.912 -4.824 1.00 90.56 80 ALA A C 1
ATOM 628 O O . ALA A 1 80 ? -8.010 2.014 -4.266 1.00 90.56 80 ALA A O 1
ATOM 629 N N . THR A 1 81 ? -7.347 0.532 -5.841 1.00 85.81 81 THR A N 1
ATOM 630 C CA . THR A 1 81 ? -6.353 1.393 -6.495 1.00 85.81 81 THR A CA 1
ATOM 631 C C . THR A 1 81 ? -7.040 2.418 -7.407 1.00 85.81 81 THR A C 1
ATOM 633 O O . THR A 1 81 ? -8.071 2.131 -8.008 1.00 85.81 81 THR A O 1
ATOM 636 N N . CYS A 1 82 ? -6.500 3.639 -7.479 1.00 80.56 82 CYS A N 1
ATOM 637 C CA . CYS A 1 82 ? -7.067 4.741 -8.282 1.00 80.56 82 CYS A CA 1
ATOM 638 C C . CYS A 1 82 ? -6.110 5.256 -9.355 1.00 80.56 82 CYS A C 1
ATOM 640 O O . CYS A 1 82 ? -6.447 5.289 -10.530 1.00 80.56 82 CYS A O 1
ATOM 642 N N . CYS A 1 83 ? -4.913 5.675 -8.944 1.00 82.06 83 CYS A N 1
ATOM 643 C CA . CYS A 1 83 ? -3.945 6.314 -9.832 1.00 82.06 83 CYS A CA 1
ATOM 644 C C . CYS A 1 83 ? -2.691 5.454 -9.925 1.00 82.06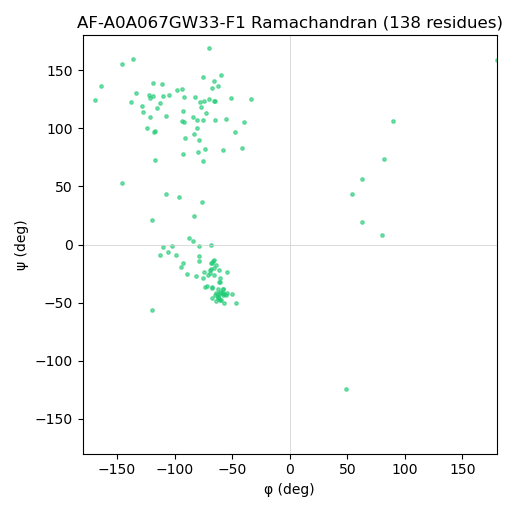 83 CYS A C 1
ATOM 646 O O . CYS A 1 83 ? -1.653 5.781 -9.346 1.00 82.06 83 CYS A O 1
ATOM 648 N N . HIS A 1 84 ? -2.788 4.332 -10.633 1.00 76.19 84 HIS A N 1
ATOM 649 C CA . HIS A 1 84 ? -1.654 3.432 -10.870 1.00 76.19 84 HIS A CA 1
ATOM 650 C C . HIS A 1 84 ? -0.505 4.114 -11.626 1.00 76.19 84 HIS A C 1
ATOM 652 O O . HIS A 1 84 ? 0.653 3.814 -11.362 1.00 76.19 84 HIS A O 1
ATOM 658 N N . HIS A 1 85 ? -0.795 5.116 -12.459 1.00 77.06 85 HIS A N 1
ATOM 659 C CA . HIS A 1 85 ? 0.227 5.896 -13.162 1.00 77.06 85 HIS A CA 1
ATOM 660 C C . HIS A 1 85 ? 1.097 6.771 -12.239 1.00 77.06 85 HIS A C 1
ATOM 662 O O . HIS A 1 85 ? 2.163 7.225 -12.641 1.00 77.06 85 HIS A O 1
ATOM 668 N N . HIS A 1 86 ? 0.669 6.996 -10.991 1.00 85.25 86 HIS A N 1
ATOM 669 C CA . HIS A 1 86 ? 1.479 7.663 -9.966 1.00 85.25 86 HIS A CA 1
ATOM 670 C C . HIS A 1 86 ? 2.376 6.680 -9.194 1.00 85.25 86 HIS A C 1
ATOM 672 O O . HIS A 1 86 ? 2.978 7.070 -8.192 1.00 85.25 86 HIS A O 1
ATOM 678 N N . CYS A 1 87 ? 2.441 5.398 -9.576 1.00 89.44 87 CYS A N 1
ATOM 679 C CA . CYS A 1 87 ? 3.300 4.438 -8.891 1.00 89.44 87 CYS A CA 1
ATOM 680 C C . CYS A 1 87 ? 4.772 4.859 -9.019 1.00 89.44 87 CYS A C 1
ATOM 682 O O . CYS A 1 87 ? 5.239 5.291 -10.073 1.00 89.44 87 CYS A O 1
ATOM 684 N N . GLN A 1 88 ? 5.510 4.769 -7.914 1.00 91.88 88 GLN A N 1
ATOM 685 C CA . GLN A 1 88 ? 6.890 5.233 -7.843 1.00 91.88 88 GLN A CA 1
ATOM 686 C C . GLN A 1 88 ? 7.808 4.073 -7.510 1.00 91.88 88 GLN A C 1
ATOM 688 O O . GLN A 1 88 ? 7.648 3.435 -6.469 1.00 91.88 88 GLN A O 1
ATOM 693 N N . TRP A 1 89 ? 8.849 3.887 -8.326 1.00 94.44 89 TRP A N 1
ATOM 694 C CA . TRP A 1 89 ? 9.848 2.844 -8.097 1.00 94.44 89 TRP A CA 1
ATOM 695 C C . TRP A 1 89 ? 10.390 2.865 -6.666 1.00 94.44 89 TRP A C 1
ATOM 697 O O . TRP A 1 89 ? 10.476 1.817 -6.040 1.00 94.44 89 TRP A O 1
ATOM 707 N N . LYS A 1 90 ? 10.680 4.052 -6.103 1.00 93.31 90 LYS A N 1
ATOM 708 C CA . LYS A 1 90 ? 11.167 4.216 -4.718 1.00 93.31 90 LYS A CA 1
ATOM 709 C C . LYS A 1 90 ? 10.344 3.392 -3.722 1.00 93.31 90 LYS A C 1
ATOM 711 O O . LYS A 1 90 ? 10.917 2.612 -2.963 1.00 93.31 90 LYS A O 1
ATOM 716 N N . HIS A 1 91 ? 9.021 3.512 -3.770 1.00 91.44 91 HIS A N 1
ATOM 717 C CA . HIS A 1 91 ? 8.118 2.886 -2.806 1.00 91.44 91 HIS A CA 1
ATOM 718 C C . HIS A 1 91 ? 7.610 1.515 -3.247 1.00 91.44 91 HIS A C 1
ATOM 720 O O . HIS A 1 91 ? 7.169 0.765 -2.382 1.00 91.44 91 HIS A O 1
ATOM 726 N N . TYR A 1 92 ? 7.742 1.174 -4.534 1.00 92.50 92 TYR A N 1
ATOM 727 C CA . TYR A 1 92 ? 7.249 -0.077 -5.100 1.00 92.50 92 TYR A CA 1
ATOM 728 C C . TYR A 1 92 ? 7.712 -1.294 -4.296 1.00 92.50 92 TYR A C 1
ATOM 730 O O . TYR A 1 92 ? 8.912 -1.466 -4.042 1.00 92.50 92 TYR A O 1
ATOM 738 N N . THR A 1 93 ? 6.756 -2.119 -3.887 1.00 89.94 93 THR A N 1
ATOM 739 C CA . THR A 1 93 ? 6.977 -3.250 -2.977 1.00 89.94 93 THR A CA 1
ATOM 740 C C . THR A 1 93 ? 7.686 -4.419 -3.649 1.00 89.94 93 THR A C 1
ATOM 742 O O . THR A 1 93 ? 8.552 -5.038 -3.040 1.00 89.94 93 THR A O 1
ATOM 745 N N . ASN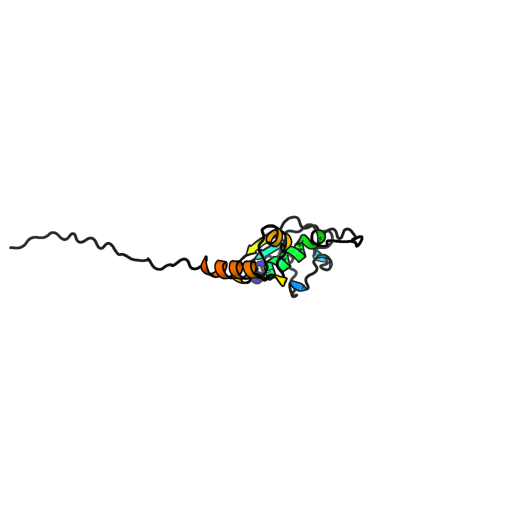 A 1 94 ? 7.408 -4.705 -4.922 1.00 90.81 94 ASN A N 1
ATOM 746 C CA . ASN A 1 94 ? 7.879 -5.932 -5.572 1.00 90.81 94 ASN A CA 1
ATOM 747 C C . ASN A 1 94 ? 9.003 -5.719 -6.606 1.00 90.81 94 ASN A C 1
ATOM 749 O O . ASN A 1 94 ? 8.992 -6.292 -7.697 1.00 90.81 94 ASN A O 1
ATOM 753 N N . LYS A 1 95 ? 10.000 -4.884 -6.278 1.00 92.81 95 LYS A N 1
ATOM 754 C CA . LYS A 1 95 ? 11.114 -4.550 -7.195 1.00 92.81 95 LYS A CA 1
ATOM 755 C C . LYS A 1 95 ? 11.851 -5.786 -7.718 1.00 92.81 95 LYS A C 1
ATOM 757 O O . LYS A 1 95 ? 12.172 -5.847 -8.898 1.00 92.81 95 LYS A O 1
ATOM 762 N N . LYS A 1 96 ? 12.103 -6.776 -6.851 1.00 93.25 96 LYS A N 1
ATOM 763 C CA . LYS A 1 96 ? 12.820 -8.012 -7.208 1.00 93.25 96 LYS A CA 1
ATOM 764 C C . LYS A 1 96 ? 12.105 -8.780 -8.316 1.00 93.25 96 LYS A C 1
ATOM 766 O O . LYS A 1 96 ? 12.758 -9.261 -9.230 1.00 93.25 96 LYS A O 1
ATOM 771 N N . TYR A 1 97 ? 10.778 -8.866 -8.255 1.00 94.62 97 TYR A N 1
ATOM 772 C CA . TYR A 1 97 ? 9.996 -9.509 -9.305 1.00 94.62 97 TYR A CA 1
ATOM 773 C C . TYR A 1 97 ? 10.149 -8.789 -10.649 1.00 94.62 97 TYR A C 1
ATOM 775 O O . TYR A 1 97 ? 10.410 -9.448 -11.648 1.00 94.62 97 TYR A O 1
ATOM 783 N N . MET A 1 98 ? 10.084 -7.453 -10.664 1.00 95.31 98 MET A N 1
ATOM 784 C CA . MET A 1 98 ? 10.294 -6.670 -11.891 1.00 95.31 98 MET A CA 1
ATOM 785 C C . MET A 1 98 ? 11.691 -6.897 -12.473 1.00 95.31 98 MET A C 1
ATOM 787 O O . MET A 1 98 ? 11.822 -7.237 -13.644 1.00 95.31 98 MET A O 1
ATOM 791 N N . LEU A 1 99 ? 12.724 -6.825 -11.632 1.00 96.25 99 LEU A N 1
ATOM 792 C CA . LEU A 1 99 ? 14.105 -7.065 -12.056 1.00 96.25 99 LEU A CA 1
ATOM 793 C C . LEU A 1 99 ? 14.320 -8.497 -12.569 1.00 96.25 99 LEU A C 1
ATOM 795 O O . LEU A 1 99 ? 15.020 -8.690 -13.557 1.00 96.25 99 LEU A O 1
ATOM 799 N N . ASN A 1 100 ? 13.692 -9.500 -11.947 1.00 97.50 100 ASN A N 1
ATOM 800 C CA . ASN A 1 100 ? 13.761 -10.894 -12.397 1.00 97.50 100 ASN A CA 1
ATOM 801 C C . ASN A 1 100 ? 13.090 -11.116 -13.762 1.00 97.50 100 ASN A C 1
ATOM 803 O O . ASN A 1 100 ? 13.470 -12.039 -14.477 1.00 97.50 100 ASN A O 1
ATOM 807 N N . LEU A 1 101 ? 12.113 -10.283 -14.128 1.00 97.62 101 LEU A N 1
ATOM 808 C CA . LEU A 1 101 ? 11.533 -10.255 -15.474 1.00 97.62 101 LEU A CA 1
ATOM 809 C C . LEU A 1 101 ? 12.413 -9.504 -16.488 1.00 97.62 101 LEU A C 1
ATOM 811 O O . LEU A 1 101 ? 12.046 -9.413 -17.655 1.00 97.62 101 LEU A O 1
ATOM 815 N N . GLY A 1 102 ? 13.552 -8.956 -16.058 1.00 97.81 102 GLY A N 1
ATOM 816 C CA . GLY A 1 102 ? 14.407 -8.100 -16.876 1.00 97.81 102 GLY A CA 1
ATOM 817 C C . GLY A 1 102 ? 13.915 -6.656 -16.981 1.00 97.81 102 GLY A C 1
ATOM 818 O O . GLY A 1 102 ? 14.499 -5.895 -17.739 1.00 97.81 102 GLY A O 1
ATOM 819 N N . ILE A 1 103 ? 12.884 -6.268 -16.220 1.00 97.62 103 ILE A N 1
ATOM 820 C CA . ILE A 1 103 ? 12.329 -4.911 -16.229 1.00 97.62 103 ILE A CA 1
ATOM 821 C C . ILE A 1 103 ? 13.154 -4.031 -15.290 1.00 97.62 103 ILE A C 1
ATOM 823 O O . ILE A 1 103 ? 13.113 -4.160 -14.061 1.00 97.62 103 ILE A O 1
ATOM 827 N N . THR A 1 104 ? 13.897 -3.115 -15.893 1.00 97.31 104 THR A N 1
ATOM 828 C CA . THR A 1 104 ? 14.679 -2.074 -15.225 1.00 97.31 104 THR A CA 1
ATOM 829 C C . THR A 1 104 ? 13.790 -1.010 -14.578 1.00 97.31 104 THR A C 1
ATOM 831 O O . THR A 1 104 ? 12.581 -0.923 -14.805 1.00 97.31 104 THR A O 1
ATOM 834 N N . LYS A 1 105 ? 14.401 -0.146 -13.761 1.00 96.38 105 LYS A N 1
ATOM 835 C CA . LYS A 1 105 ? 13.715 1.010 -13.169 1.00 96.38 105 LYS A CA 1
ATOM 836 C C . LYS A 1 105 ? 13.188 1.954 -14.255 1.00 96.38 105 LYS A C 1
ATOM 838 O O . LYS A 1 105 ? 12.088 2.491 -14.132 1.00 96.38 105 LYS A O 1
ATOM 843 N N . GLU A 1 106 ? 13.978 2.176 -15.294 1.00 95.62 106 GLU A N 1
ATOM 844 C CA . GLU A 1 106 ? 13.661 3.064 -16.408 1.00 95.62 106 GLU A CA 1
ATOM 845 C C . GLU A 1 106 ? 12.459 2.524 -17.197 1.00 95.62 106 GLU A C 1
ATOM 847 O O . GLU A 1 106 ? 11.513 3.265 -17.471 1.00 95.62 106 GLU A O 1
ATOM 852 N N . GLU A 1 107 ? 12.429 1.218 -17.465 1.00 95.81 107 GLU A N 1
ATOM 853 C CA . GLU A 1 107 ? 11.290 0.554 -18.110 1.00 95.81 107 GLU A CA 1
ATOM 854 C C . GLU A 1 107 ? 10.052 0.529 -17.212 1.00 95.81 107 GLU A C 1
ATOM 856 O O . GLU A 1 107 ? 8.945 0.761 -17.691 1.00 95.81 107 GLU A O 1
ATOM 861 N N . PHE A 1 108 ? 10.210 0.337 -15.901 1.00 94.44 108 PHE A N 1
ATOM 862 C CA . PHE A 1 108 ? 9.106 0.478 -14.952 1.00 94.44 108 PHE A CA 1
ATOM 863 C C . PHE A 1 108 ? 8.478 1.878 -15.011 1.00 94.44 108 PHE A C 1
ATOM 865 O O . PHE A 1 108 ? 7.251 2.015 -14.963 1.00 94.44 108 PHE A O 1
ATOM 872 N N . HIS A 1 109 ? 9.300 2.926 -15.111 1.00 91.94 109 HIS A N 1
ATOM 873 C CA . HIS A 1 109 ? 8.805 4.292 -15.262 1.00 91.94 109 HIS A CA 1
ATOM 874 C C . HIS A 1 109 ? 8.043 4.467 -16.577 1.00 91.94 109 HIS A C 1
ATOM 876 O O . HIS A 1 109 ? 6.964 5.060 -16.565 1.00 91.94 109 HIS A O 1
ATOM 882 N N . ALA A 1 110 ? 8.543 3.896 -17.675 1.00 91.88 110 ALA A N 1
ATOM 883 C CA . ALA A 1 110 ? 7.830 3.886 -18.948 1.00 91.88 110 ALA A CA 1
ATOM 884 C C . ALA A 1 110 ? 6.482 3.148 -18.844 1.00 91.88 110 ALA A C 1
ATOM 886 O O . ALA A 1 110 ? 5.460 3.700 -19.240 1.00 91.88 110 ALA A O 1
ATOM 887 N N . ILE A 1 111 ? 6.442 1.955 -18.238 1.00 90.88 111 ILE A N 1
ATOM 888 C CA . ILE A 1 111 ? 5.207 1.185 -18.002 1.00 90.88 111 ILE A CA 1
ATOM 889 C C . ILE A 1 111 ? 4.208 2.007 -17.185 1.00 90.88 111 ILE A C 1
ATOM 891 O O . ILE A 1 111 ? 3.055 2.157 -17.583 1.00 90.88 111 ILE A O 1
ATOM 895 N N . SER A 1 112 ? 4.651 2.585 -16.066 1.00 87.75 112 SER A N 1
ATOM 896 C CA . SER A 1 112 ? 3.801 3.424 -15.212 1.00 87.75 112 SER A CA 1
ATOM 897 C C . SER A 1 112 ? 3.224 4.603 -15.998 1.00 87.75 112 SER A C 1
ATOM 899 O O . SER A 1 112 ? 2.046 4.925 -15.861 1.00 87.75 112 SER A O 1
ATOM 901 N N . TRP A 1 113 ? 4.011 5.200 -16.891 1.00 84.88 113 TRP A N 1
ATOM 902 C CA . TRP A 1 113 ? 3.531 6.258 -17.768 1.00 84.88 113 TRP A CA 1
ATOM 903 C C . TRP A 1 113 ? 2.509 5.749 -18.796 1.00 84.88 113 TRP A C 1
ATOM 905 O O . TRP A 1 113 ? 1.426 6.319 -18.893 1.00 84.88 113 TRP A O 1
ATOM 915 N N . PHE A 1 114 ? 2.760 4.627 -19.477 1.00 85.94 114 PHE A N 1
ATOM 916 C CA . PHE A 1 114 ? 1.808 4.037 -20.433 1.00 85.94 114 PHE A CA 1
ATOM 917 C C . PHE A 1 114 ? 0.472 3.647 -19.798 1.00 85.94 114 PHE A C 1
ATOM 919 O O . PHE A 1 114 ? -0.578 3.763 -20.427 1.00 85.94 114 PHE A O 1
ATOM 926 N N . THR A 1 115 ? 0.472 3.244 -18.528 1.00 81.69 115 THR A N 1
ATOM 927 C CA . THR A 1 115 ? -0.775 2.933 -17.816 1.00 81.69 115 THR A CA 1
ATOM 928 C C . THR A 1 115 ? -1.671 4.162 -17.588 1.00 81.69 115 THR A C 1
ATOM 930 O O . THR A 1 115 ? -2.851 3.995 -17.281 1.00 81.69 115 THR A O 1
ATOM 933 N N . SER A 1 116 ? -1.157 5.387 -17.776 1.00 70.88 116 SER A N 1
ATOM 934 C CA . SER A 1 116 ? -1.987 6.602 -17.823 1.00 70.88 116 SER A CA 1
ATOM 935 C C . SER A 1 116 ? -2.779 6.746 -19.124 1.00 70.88 116 SER A C 1
ATOM 937 O O . SER A 1 116 ? -3.809 7.403 -19.117 1.00 70.88 116 SER A O 1
ATOM 939 N N . TRP A 1 117 ? -2.338 6.119 -20.219 1.00 63.38 117 TRP A N 1
ATOM 940 C CA . TRP A 1 117 ? -3.002 6.195 -21.528 1.00 63.38 117 TRP A CA 1
ATOM 941 C C . TRP A 1 117 ? -4.053 5.100 -21.701 1.00 63.38 117 TRP A C 1
ATOM 943 O O . TRP A 1 117 ? -5.033 5.279 -22.410 1.00 63.38 117 TRP A O 1
ATOM 953 N N . ALA A 1 118 ? -3.899 3.978 -20.994 1.00 60.16 118 ALA A N 1
ATOM 954 C CA . ALA A 1 118 ? -4.870 2.883 -20.993 1.00 60.16 118 ALA A CA 1
ATOM 955 C C . ALA A 1 118 ? -6.217 3.228 -20.311 1.00 60.16 118 ALA A C 1
ATOM 957 O O . ALA A 1 118 ? -7.094 2.371 -20.238 1.00 60.16 118 ALA A O 1
ATOM 958 N N . VAL A 1 119 ? -6.372 4.450 -19.784 1.00 55.62 119 VAL A N 1
ATOM 959 C CA . VAL A 1 119 ? -7.608 4.952 -19.156 1.00 55.62 119 VAL A CA 1
ATOM 960 C C . VAL A 1 119 ? -8.321 6.037 -19.972 1.00 55.62 119 VAL A C 1
ATOM 962 O O . VAL A 1 119 ? -9.420 6.423 -19.581 1.00 55.62 119 VAL A O 1
ATOM 965 N N . ASP A 1 120 ? -7.771 6.469 -21.114 1.00 53.59 120 ASP A N 1
ATOM 966 C CA . ASP A 1 120 ? -8.525 7.251 -22.104 1.00 53.59 120 ASP A CA 1
ATOM 967 C C . ASP A 1 120 ? -9.395 6.289 -22.928 1.00 53.59 120 ASP A C 1
ATOM 969 O O . ASP A 1 120 ? -9.054 5.859 -24.029 1.00 53.59 120 ASP A O 1
ATOM 973 N N . ALA A 1 121 ? -10.531 5.887 -22.357 1.00 54.59 121 ALA A N 1
ATOM 974 C CA . ALA A 1 121 ? -11.636 5.393 -23.161 1.00 54.59 121 ALA A CA 1
ATOM 975 C C . ALA A 1 121 ? -12.286 6.612 -23.822 1.00 54.59 121 ALA A C 1
ATOM 977 O O . ALA A 1 121 ? -12.943 7.411 -23.155 1.00 54.59 121 ALA A O 1
ATOM 978 N N . ASP A 1 122 ? -12.077 6.766 -25.127 1.00 53.66 122 ASP A N 1
ATOM 979 C CA . ASP A 1 122 ? -12.770 7.761 -25.938 1.00 53.66 122 ASP A CA 1
ATOM 980 C C . ASP A 1 122 ? -14.291 7.555 -25.784 1.00 53.66 122 ASP A C 1
ATOM 982 O O . ASP A 1 122 ? -14.860 6.586 -26.287 1.00 53.66 122 ASP A O 1
ATOM 986 N N . HIS A 1 123 ? -14.975 8.461 -25.082 1.00 59.38 123 HIS A N 1
ATOM 987 C CA . HIS A 1 123 ? -16.445 8.515 -25.027 1.00 59.38 123 HIS A CA 1
ATOM 988 C C . HIS A 1 123 ? -17.034 9.261 -26.240 1.00 59.38 123 HIS A C 1
ATOM 990 O O . HIS A 1 123 ? -18.127 9.816 -26.184 1.00 59.38 123 HIS A O 1
ATOM 996 N N . GLY A 1 124 ? -16.299 9.306 -27.349 1.00 55.47 124 GLY A N 1
ATOM 997 C CA . GLY A 1 124 ? -16.598 10.141 -28.505 1.00 55.47 124 GLY A CA 1
ATOM 998 C C . GLY A 1 124 ? -17.362 9.449 -29.630 1.00 55.47 124 GLY A C 1
ATOM 999 O O . GLY A 1 124 ? -17.006 9.686 -30.774 1.00 55.47 124 GLY A O 1
ATOM 1000 N N . LEU A 1 125 ? -18.370 8.612 -29.361 1.00 56.41 125 LEU A N 1
ATOM 1001 C CA . LEU A 1 125 ? -19.354 8.197 -30.381 1.00 56.41 125 LEU A CA 1
ATOM 1002 C C . LEU A 1 125 ? -20.751 7.991 -29.768 1.00 56.41 125 LEU A C 1
ATOM 1004 O O . LEU A 1 125 ? -21.387 6.958 -29.967 1.00 56.41 125 LEU A O 1
ATOM 1008 N N . ASP A 1 126 ? -21.250 8.994 -29.047 1.00 54.97 126 ASP A N 1
ATOM 1009 C CA . ASP A 1 126 ? -22.696 9.166 -28.913 1.00 54.97 126 ASP A CA 1
ATOM 1010 C C . ASP A 1 126 ? -23.224 9.905 -30.158 1.00 54.97 126 ASP A C 1
ATOM 1012 O O . ASP A 1 126 ? -22.755 10.990 -30.500 1.00 54.97 126 ASP A O 1
ATOM 1016 N N . HIS A 1 127 ? -24.240 9.313 -30.798 1.00 53.12 127 HIS A N 1
ATOM 1017 C CA . HIS A 1 127 ? -25.123 9.893 -31.824 1.00 53.12 127 HIS A CA 1
ATOM 1018 C C . HIS A 1 127 ? -24.645 9.945 -33.293 1.00 53.12 127 HIS A C 1
ATOM 1020 O O . HIS A 1 127 ? -24.455 11.005 -33.885 1.00 53.12 127 HIS A O 1
ATOM 1026 N N . LEU A 1 128 ? -24.638 8.786 -33.964 1.00 51.94 128 LEU A N 1
ATOM 1027 C CA . LEU A 1 128 ? -25.158 8.732 -35.338 1.00 51.94 128 LEU A CA 1
ATOM 1028 C C . LEU A 1 128 ? -26.645 8.388 -35.255 1.00 51.94 128 LEU A C 1
ATOM 1030 O O . LEU A 1 128 ? -27.037 7.225 -35.191 1.00 51.94 128 LEU A O 1
ATOM 1034 N N . ASP A 1 129 ? -27.455 9.44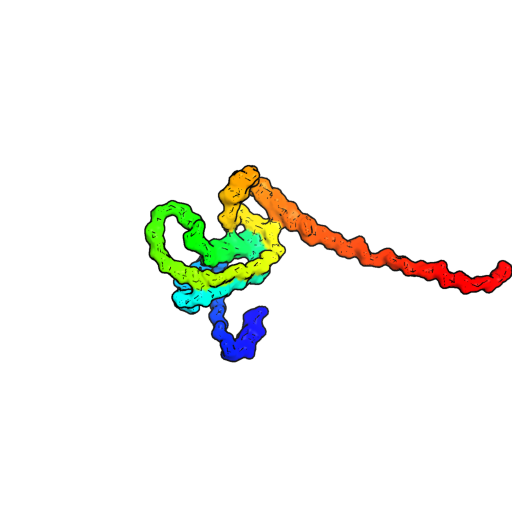0 -35.199 1.00 42.97 129 ASP A N 1
ATOM 1035 C CA . ASP A 1 129 ? -28.908 9.364 -35.227 1.00 42.97 129 ASP A CA 1
ATOM 1036 C C . ASP A 1 129 ? -29.360 8.811 -36.585 1.00 42.97 129 ASP A C 1
ATOM 1038 O O . ASP A 1 129 ? -29.288 9.481 -37.618 1.00 42.97 129 ASP A O 1
ATOM 1042 N N . PHE A 1 130 ? -29.815 7.561 -36.590 1.00 49.56 130 PHE A N 1
ATOM 1043 C CA . PHE A 1 130 ? -30.524 6.962 -37.714 1.00 49.56 130 PHE A CA 1
ATOM 1044 C C . PHE A 1 130 ? -31.934 7.572 -37.752 1.00 49.56 130 PHE A C 1
ATOM 1046 O O . PHE A 1 130 ? -32.891 6.999 -37.237 1.00 49.56 130 PHE A O 1
ATOM 1053 N N . THR A 1 131 ? -32.079 8.762 -38.339 1.00 43.47 131 THR A N 1
ATOM 1054 C CA . THR A 1 131 ? -33.411 9.278 -38.675 1.00 43.47 131 THR A CA 1
ATOM 1055 C C . THR A 1 131 ? -33.890 8.641 -39.976 1.00 43.47 131 THR A C 1
ATOM 1057 O O . THR A 1 131 ? -33.494 8.985 -41.089 1.00 43.47 131 THR A O 1
ATOM 1060 N N . ASP A 1 132 ? -34.740 7.641 -39.768 1.00 44.34 132 ASP A N 1
ATOM 1061 C CA . ASP A 1 132 ? -35.654 6.994 -40.699 1.00 44.34 132 ASP A CA 1
ATOM 1062 C C . ASP A 1 132 ? -36.323 8.006 -41.651 1.00 44.34 132 ASP A C 1
ATOM 1064 O O . ASP A 1 132 ? -37.219 8.758 -41.273 1.00 44.34 132 ASP A O 1
ATOM 1068 N N . SER A 1 133 ? -35.880 8.034 -42.910 1.00 43.66 133 SER A N 1
ATOM 1069 C CA . SER A 1 133 ? -36.576 8.739 -43.989 1.00 43.66 133 SER A CA 1
ATOM 1070 C C . SER A 1 133 ? -37.527 7.777 -44.697 1.00 43.66 133 SER A C 1
ATOM 1072 O O . SER A 1 133 ? -37.257 7.298 -45.799 1.00 43.66 133 SER A O 1
ATOM 1074 N N . ARG A 1 134 ? -38.677 7.515 -44.070 1.00 45.19 134 ARG A N 1
ATOM 1075 C CA . ARG A 1 134 ? -39.894 7.078 -44.765 1.00 45.19 134 ARG A CA 1
ATOM 1076 C C . ARG A 1 134 ? -40.994 8.109 -44.568 1.00 45.19 134 ARG A C 1
ATOM 1078 O O . ARG A 1 134 ? -41.753 8.056 -43.609 1.00 45.19 134 ARG A O 1
ATOM 1085 N N . MET A 1 135 ? -41.139 8.989 -45.550 1.00 39.25 135 MET A N 1
ATOM 1086 C CA . MET A 1 135 ? -42.418 9.630 -45.834 1.00 39.25 135 MET A CA 1
ATOM 1087 C C . MET A 1 135 ? -42.777 9.355 -47.293 1.00 39.25 135 MET A C 1
ATOM 1089 O O . MET A 1 135 ? -42.265 9.985 -48.212 1.00 39.25 135 MET A O 1
ATOM 1093 N N . HIS A 1 136 ? -43.654 8.371 -47.486 1.00 43.09 136 HIS A N 1
ATOM 1094 C CA . HIS A 1 136 ? -44.546 8.315 -48.638 1.00 43.09 136 HIS A CA 1
ATOM 1095 C C . HIS A 1 136 ? -45.591 9.427 -48.470 1.00 43.09 136 HIS A C 1
ATOM 1097 O O . HIS A 1 136 ? -46.296 9.407 -47.464 1.00 43.09 136 HIS A O 1
ATOM 1103 N N . LEU A 1 137 ? -45.741 10.324 -49.451 1.00 34.59 137 LEU A N 1
ATOM 1104 C CA . LEU A 1 137 ? -47.045 10.573 -50.078 1.00 34.59 137 LEU A CA 1
ATOM 1105 C C . LEU A 1 137 ? -46.896 11.325 -51.409 1.00 34.59 137 LEU A C 1
ATOM 1107 O O . LEU A 1 137 ? -46.123 12.269 -51.537 1.00 34.59 137 LEU A O 1
ATOM 1111 N N . GLU A 1 138 ? -47.664 10.844 -52.377 1.00 38.09 138 GLU A N 1
ATOM 1112 C CA . GLU A 1 138 ? -47.845 11.311 -53.747 1.00 38.09 138 GLU A CA 1
ATOM 1113 C C . GLU A 1 138 ? -48.376 12.754 -53.837 1.00 38.09 138 GLU A C 1
ATOM 1115 O O . GLU A 1 138 ? -49.231 13.153 -53.046 1.00 38.09 138 GLU A O 1
ATOM 1120 N N . SER A 1 139 ? -47.945 13.494 -54.867 1.00 35.34 139 SER A N 1
ATOM 1121 C CA . SER A 1 139 ? -48.811 14.380 -55.663 1.00 35.34 139 SER A CA 1
ATOM 1122 C C . SER A 1 139 ? -48.085 14.883 -56.923 1.00 35.34 139 SER A C 1
ATOM 1124 O O . SER A 1 139 ? -47.081 15.585 -56.809 1.00 35.34 139 SER A O 1
ATOM 1126 N N . MET A 1 140 ? -48.732 14.615 -58.068 1.00 32.75 140 MET A N 1
ATOM 1127 C CA . MET A 1 140 ? -48.458 14.960 -59.482 1.00 32.75 140 MET A CA 1
ATOM 1128 C C . MET A 1 140 ? -47.481 14.076 -60.259 1.00 32.75 140 MET A C 1
ATOM 1130 O O . MET A 1 140 ? -46.270 14.079 -59.962 1.00 32.75 140 MET A O 1
#

Sequence (140 aa):
ADRSLRQKESLTIERLRIDIEDLDLSAVESLRNVPYLAIGKHLCGPATDLALRCCLMEQYTQDNVEHCSSNNYIRGLSIATCCHHHCQWKHYTNKKYMLNLGITKEEFHAISWFTSWAVDADHGLDHLDFTDSRMHLESM

InterPro domains:
  IPR007871 Methyltransferase TRM13 [PF05206] (1-124)
  IPR039044 tRNA:m(4)X modification enzyme Trm13 [PTHR12998] (1-127)